Protein AF-A0A5D2GJ16-F1 (afdb_monomer_lite)

InterPro domains:
  IPR043519 Nucleotidyltransferase superfamily [G3DSA:3.30.460.10] (1-74)
  IPR043519 Nucleotidyltransferase superfamily [SSF81301] (2-101)
  IPR045862 Nucleotidyltransferase Trf4-like [PTHR23092] (2-109)
  IPR054708 Poly(A) RNA polymerase, mitochondrial-like, central palm domain [PF22600] (3-81)

Sequence (111 aa):
MIGLYLPTSDIDVMILESGIKNPQTGLYALFRVLSQRGIAKKIQVIAKASVPIIKFVEKKSGAAFDISFDVDNGPKAAEFIKEAVLKWPQLRPLCLILKVFLQQRDLNEKV

Secondary structure (DSSP, 8-state):
--S---TT--EEEEE-S---S-HHHHHHHHHHHHHHHT-EEEEEEE-SSSS-EEEEEETTT--EEEEEES-THHHHHHHHHHHHHHH-TTHHHHHHHHHHHHHTTT-SS--

Radius of gyration: 15.66 Å; chains: 1; bounding box: 35×38×35 Å

pLDDT: mean 90.25, std 8.81, range [46.16, 97.5]

Structure (mmCIF, N/CA/C/O backbone):
data_AF-A0A5D2GJ16-F1
#
_entry.id   AF-A0A5D2GJ16-F1
#
loop_
_atom_site.group_PDB
_atom_site.id
_atom_site.type_symbol
_atom_site.label_atom_id
_atom_site.label_alt_id
_atom_site.label_comp_id
_atom_site.label_asym_id
_atom_site.label_entity_id
_atom_site.label_seq_id
_atom_site.pdbx_PDB_ins_code
_atom_site.Cartn_x
_atom_site.Cartn_y
_atom_site.Cartn_z
_atom_site.occupancy
_atom_site.B_iso_or_equiv
_atom_site.auth_seq_id
_atom_site.auth_comp_id
_atom_site.auth_asym_id
_atom_site.auth_atom_id
_atom_site.pdbx_PDB_model_num
ATOM 1 N N . MET A 1 1 ? 0.943 3.599 -13.582 1.00 60.34 1 MET A N 1
ATOM 2 C CA . MET A 1 1 ? 1.228 2.581 -12.543 1.00 60.34 1 MET A CA 1
ATOM 3 C C . MET A 1 1 ? 2.381 1.707 -13.034 1.00 60.34 1 MET A C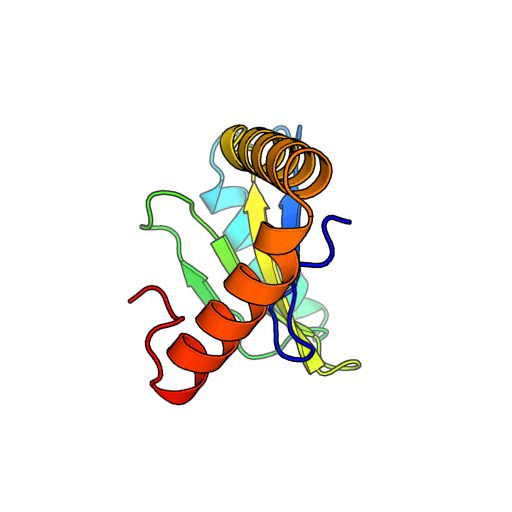 1
ATOM 5 O O . MET A 1 1 ? 2.376 1.356 -14.204 1.00 60.34 1 MET A O 1
ATOM 9 N N . ILE A 1 2 ? 3.371 1.391 -12.194 1.00 77.12 2 ILE A N 1
ATOM 10 C CA . ILE A 1 2 ? 4.660 0.778 -12.604 1.00 77.12 2 ILE A CA 1
ATOM 11 C C . ILE A 1 2 ? 4.517 -0.710 -12.998 1.00 77.12 2 ILE A C 1
ATOM 13 O O . ILE A 1 2 ? 5.394 -1.293 -13.626 1.00 77.12 2 ILE A O 1
ATOM 17 N N . GLY A 1 3 ? 3.382 -1.337 -12.667 1.00 81.69 3 GLY A N 1
ATOM 18 C CA . GLY A 1 3 ? 3.071 -2.710 -13.081 1.00 81.69 3 GLY A CA 1
ATOM 19 C C . GLY A 1 3 ? 3.858 -3.791 -12.334 1.00 81.69 3 GLY A C 1
ATOM 20 O O . GLY A 1 3 ? 4.026 -4.888 -12.863 1.00 81.69 3 GLY A O 1
ATOM 21 N N . LEU A 1 4 ? 4.339 -3.475 -11.125 1.00 88.69 4 LEU A N 1
ATOM 22 C CA . LEU A 1 4 ? 5.088 -4.378 -10.241 1.00 88.69 4 LEU A CA 1
ATOM 23 C C . LEU A 1 4 ? 4.236 -4.950 -9.095 1.00 88.69 4 LEU A C 1
ATOM 25 O O . LEU A 1 4 ? 4.777 -5.259 -8.037 1.00 88.69 4 LEU A O 1
ATOM 29 N N . TYR A 1 5 ? 2.919 -5.051 -9.250 1.00 90.12 5 TYR A N 1
ATOM 30 C CA . TYR A 1 5 ? 2.024 -5.619 -8.236 1.00 90.12 5 TYR A CA 1
ATOM 31 C C . TYR A 1 5 ? 1.655 -7.066 -8.584 1.00 90.12 5 TYR A C 1
ATOM 33 O O . TYR A 1 5 ? 1.654 -7.452 -9.754 1.00 90.12 5 TYR A O 1
ATOM 41 N N . LEU A 1 6 ? 1.346 -7.859 -7.561 1.00 90.25 6 LEU A N 1
ATOM 42 C CA . LEU A 1 6 ? 0.704 -9.165 -7.691 1.00 90.25 6 LEU A CA 1
ATOM 43 C C . LEU A 1 6 ? -0.813 -8.994 -7.496 1.00 90.25 6 LEU A C 1
ATOM 45 O O . LEU A 1 6 ? -1.229 -8.024 -6.864 1.00 90.25 6 LEU A O 1
ATOM 49 N N . PRO A 1 7 ? -1.658 -9.926 -7.973 1.00 88.38 7 PRO A N 1
ATOM 50 C CA . PRO A 1 7 ? -3.103 -9.883 -7.718 1.00 88.38 7 PRO A CA 1
ATOM 51 C C . PRO A 1 7 ? -3.478 -9.852 -6.228 1.00 88.38 7 PRO A C 1
ATOM 53 O O . PRO A 1 7 ? -4.570 -9.427 -5.873 1.00 88.38 7 PRO A O 1
ATOM 56 N N . THR A 1 8 ? -2.569 -10.303 -5.365 1.00 86.44 8 THR A N 1
ATOM 57 C CA . THR A 1 8 ? -2.707 -10.322 -3.905 1.00 86.44 8 THR A CA 1
ATOM 58 C C . THR A 1 8 ? -1.984 -9.163 -3.216 1.00 86.44 8 THR A C 1
ATOM 60 O O . THR A 1 8 ? -1.803 -9.213 -2.007 1.00 86.44 8 THR A O 1
ATOM 63 N N . SER A 1 9 ? -1.454 -8.189 -3.962 1.00 89.44 9 SER A N 1
ATOM 64 C CA . SER A 1 9 ? -0.766 -7.043 -3.362 1.00 89.44 9 SER A CA 1
ATOM 65 C C . SER A 1 9 ? -1.748 -6.104 -2.672 1.00 89.44 9 SER A C 1
ATOM 67 O O . SER A 1 9 ? -2.836 -5.847 -3.190 1.00 89.44 9 SER A O 1
ATOM 69 N N . ASP A 1 10 ? -1.308 -5.551 -1.546 1.00 91.19 10 ASP A N 1
ATOM 70 C CA . ASP A 1 10 ? -1.995 -4.467 -0.855 1.00 91.19 10 ASP A CA 1
ATOM 71 C C . ASP A 1 10 ? -2.037 -3.204 -1.730 1.00 91.19 10 ASP A C 1
ATOM 73 O O . ASP A 1 10 ? -1.208 -2.994 -2.623 1.00 91.19 10 ASP A O 1
ATOM 77 N N . ILE A 1 11 ? -3.027 -2.355 -1.467 1.00 91.88 11 ILE A N 1
ATOM 78 C CA . ILE A 1 11 ? -3.167 -1.040 -2.081 1.00 91.88 11 ILE A CA 1
ATOM 79 C C . ILE A 1 11 ? -2.566 -0.005 -1.131 1.00 91.88 11 ILE A C 1
ATOM 81 O O . ILE A 1 11 ? -3.198 0.411 -0.157 1.00 91.88 11 ILE A O 1
ATOM 85 N N . AS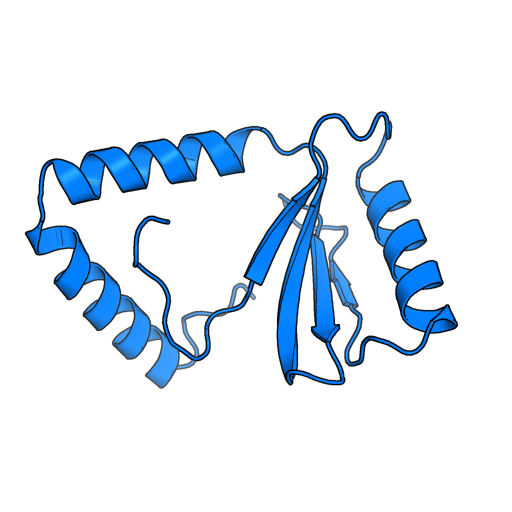P A 1 12 ? -1.350 0.431 -1.443 1.00 88.81 12 ASP A N 1
ATOM 86 C CA . ASP A 1 12 ? -0.688 1.526 -0.743 1.00 88.81 12 ASP A CA 1
ATOM 87 C C . ASP A 1 12 ? -1.276 2.882 -1.164 1.00 88.81 12 ASP A C 1
ATOM 89 O O . ASP A 1 12 ? -1.293 3.239 -2.347 1.00 88.81 12 ASP A O 1
ATOM 93 N N . VAL A 1 13 ? -1.724 3.668 -0.188 1.00 91.19 13 VAL A N 1
ATOM 94 C CA . VAL A 1 13 ? -2.242 5.025 -0.387 1.00 91.19 13 VAL A CA 1
ATOM 95 C C . VAL A 1 13 ? -1.464 6.004 0.478 1.00 91.19 13 VAL A C 1
ATOM 97 O O . VAL A 1 13 ? -1.221 5.784 1.666 1.00 91.19 13 VAL A O 1
ATOM 100 N N . MET A 1 14 ? -1.113 7.139 -0.117 1.00 89.19 14 MET A N 1
ATOM 101 C CA . MET A 1 14 ? -0.519 8.257 0.597 1.00 89.19 14 MET A CA 1
ATOM 102 C C . MET A 1 14 ? -1.413 9.478 0.475 1.00 89.19 14 MET A C 1
ATOM 104 O O . MET A 1 14 ? -1.738 9.910 -0.630 1.00 89.19 14 MET A O 1
ATOM 108 N N . ILE A 1 15 ? -1.806 10.024 1.620 1.00 90.75 15 ILE A N 1
ATOM 109 C CA . ILE A 1 15 ? -2.524 11.290 1.697 1.00 90.75 15 ILE A CA 1
ATOM 110 C C . ILE A 1 15 ? -1.470 12.386 1.840 1.00 90.75 15 ILE A C 1
ATOM 112 O O . ILE A 1 15 ? -0.724 12.402 2.821 1.00 90.75 15 ILE A O 1
ATOM 116 N N . LEU A 1 16 ? -1.398 13.253 0.833 1.00 88.62 16 LEU A N 1
ATOM 117 C CA . LEU A 1 16 ? -0.497 14.401 0.783 1.00 88.62 16 LEU A CA 1
ATOM 118 C C . LEU A 1 16 ? -1.247 15.678 1.156 1.00 88.62 16 LEU A C 1
ATOM 120 O O . LEU A 1 16 ? -2.466 15.749 0.997 1.00 88.62 16 LEU A O 1
ATOM 124 N N . GLU A 1 17 ? -0.497 16.678 1.619 1.00 87.31 17 GLU A N 1
ATOM 125 C CA . GLU A 1 17 ? -1.001 18.017 1.948 1.00 87.31 17 GLU A CA 1
ATOM 126 C C . GLU A 1 17 ? -2.171 17.964 2.939 1.00 87.31 17 GLU A C 1
ATOM 128 O O . GLU A 1 17 ? -3.107 18.760 2.895 1.00 87.31 17 GLU A O 1
ATOM 133 N N . SER A 1 18 ? -2.120 17.005 3.868 1.00 87.69 18 SER A N 1
ATOM 134 C CA . SER A 1 18 ? -3.250 16.720 4.754 1.00 87.69 18 SER A CA 1
ATOM 135 C C . SER A 1 18 ? -3.529 17.843 5.765 1.00 87.69 18 SER A C 1
ATOM 137 O O . SER A 1 18 ? -4.601 17.895 6.370 1.00 87.69 18 SER A O 1
ATOM 139 N N . GLY A 1 19 ? -2.551 18.730 5.983 1.00 86.56 19 GLY A N 1
ATOM 140 C CA . GLY A 1 19 ? -2.592 19.786 6.998 1.00 86.56 19 GLY A CA 1
ATOM 141 C C . GLY A 1 19 ? -2.487 19.260 8.436 1.00 86.56 19 GLY A C 1
ATOM 142 O O . GLY A 1 19 ? -2.624 20.028 9.392 1.00 86.56 19 GLY A O 1
ATOM 143 N N . ILE A 1 20 ? -2.248 17.957 8.619 1.00 88.81 20 ILE A N 1
ATOM 144 C CA . ILE A 1 20 ? -2.208 17.315 9.930 1.00 88.81 20 ILE A CA 1
ATOM 145 C C . ILE A 1 20 ? -0.793 17.434 10.502 1.00 88.81 20 ILE A C 1
ATOM 147 O O . ILE A 1 20 ? 0.182 16.998 9.903 1.00 88.81 20 ILE A O 1
ATOM 151 N N . LYS A 1 21 ? -0.667 17.982 11.716 1.00 84.62 21 LYS A N 1
ATOM 152 C CA . LYS A 1 21 ? 0.644 18.175 12.371 1.00 84.62 21 LYS A CA 1
ATOM 153 C C . LYS A 1 21 ? 1.345 16.869 12.764 1.00 84.62 21 LYS A C 1
ATOM 155 O O . LYS A 1 21 ? 2.562 16.847 12.897 1.00 84.62 21 LYS A O 1
ATOM 160 N N . ASN A 1 22 ? 0.577 15.810 13.020 1.00 89.06 22 ASN A N 1
ATOM 161 C CA . ASN A 1 22 ? 1.081 14.494 13.402 1.00 89.06 22 ASN A CA 1
ATOM 162 C C . ASN A 1 22 ? 0.327 13.414 12.602 1.00 89.06 22 ASN A C 1
ATOM 164 O O . ASN A 1 22 ? -0.895 13.309 12.771 1.00 89.06 22 ASN A O 1
ATOM 168 N N . PRO A 1 23 ? 1.022 12.573 11.808 1.00 91.00 23 PRO A N 1
ATOM 169 C CA . PRO A 1 23 ? 0.417 11.460 11.076 1.00 91.00 23 PRO A CA 1
ATOM 170 C C . PRO A 1 23 ? -0.470 10.565 11.947 1.00 91.00 23 PRO A C 1
ATOM 172 O O . PRO A 1 23 ? -1.545 10.153 11.519 1.00 91.00 23 PRO A O 1
ATOM 175 N N . GLN A 1 24 ? -0.081 10.316 13.202 1.00 92.19 24 GLN A N 1
ATOM 176 C CA . GLN A 1 24 ? -0.823 9.454 14.128 1.00 92.19 24 GLN A CA 1
ATOM 177 C C . GLN A 1 24 ? -2.247 9.967 14.372 1.00 92.19 24 GLN A C 1
ATOM 179 O O . GLN A 1 24 ? -3.186 9.174 14.410 1.00 92.19 24 GLN A O 1
ATOM 184 N N . THR A 1 25 ? -2.430 11.287 14.475 1.00 93.56 25 THR A N 1
ATOM 185 C CA . THR A 1 25 ? -3.757 11.902 14.622 1.00 93.56 25 THR A CA 1
ATOM 186 C C . THR A 1 25 ? -4.641 11.583 13.417 1.00 93.56 25 THR A C 1
ATOM 188 O O . THR A 1 25 ? -5.801 11.207 13.590 1.00 93.56 25 THR A O 1
ATOM 191 N N . GLY A 1 26 ? -4.083 11.665 12.206 1.00 94.31 26 GLY A N 1
ATOM 192 C CA . GLY A 1 26 ? -4.769 11.285 10.971 1.00 94.31 26 GLY A CA 1
ATOM 193 C C . GLY A 1 26 ? -5.138 9.805 10.940 1.00 94.31 26 GLY A C 1
ATOM 194 O O . GLY A 1 26 ? -6.279 9.455 10.641 1.00 94.31 26 GLY A O 1
ATOM 195 N N . LEU A 1 27 ? -4.206 8.929 11.328 1.00 96.12 27 LEU A N 1
ATOM 196 C CA . LEU A 1 27 ? -4.432 7.482 11.370 1.00 96.12 27 LEU A CA 1
ATOM 197 C C . LEU A 1 27 ? -5.550 7.100 12.349 1.00 96.12 27 LEU A C 1
ATOM 199 O O . LEU A 1 27 ? -6.437 6.323 11.998 1.00 96.12 27 LEU A O 1
ATOM 203 N N . TYR A 1 28 ? -5.563 7.668 13.559 1.00 96.31 28 TYR A N 1
ATOM 204 C CA . TYR A 1 28 ? -6.634 7.406 14.526 1.00 96.31 28 TYR A CA 1
ATOM 205 C C . TYR A 1 28 ? -7.974 8.023 14.103 1.00 96.31 28 TYR A C 1
ATOM 207 O O . TYR A 1 28 ? -9.026 7.437 14.372 1.00 96.31 28 TYR A O 1
ATOM 215 N N . ALA A 1 29 ? -7.973 9.161 13.402 1.00 95.44 29 ALA A N 1
ATOM 216 C CA . ALA A 1 29 ? -9.191 9.712 12.810 1.00 95.44 29 ALA A CA 1
ATOM 217 C C . ALA A 1 29 ? -9.765 8.775 11.732 1.00 95.44 29 ALA A C 1
ATOM 219 O O . ALA A 1 29 ? -10.956 8.456 11.773 1.00 95.44 29 ALA A O 1
ATOM 220 N N . LEU A 1 30 ? -8.918 8.258 10.833 1.00 95.88 30 LEU A N 1
ATOM 221 C CA . LEU A 1 30 ? -9.311 7.250 9.845 1.00 95.88 30 LEU A CA 1
ATOM 222 C C . LEU A 1 30 ? -9.847 5.986 10.517 1.00 95.88 30 LEU A C 1
ATOM 224 O O . LEU A 1 30 ? -10.913 5.510 10.138 1.00 95.88 30 LEU A O 1
ATOM 228 N N . PHE A 1 31 ? -9.172 5.481 11.553 1.00 96.56 31 PHE A N 1
ATOM 229 C CA . PHE A 1 31 ? -9.637 4.321 12.316 1.00 96.56 31 PHE A CA 1
ATOM 230 C C . PHE A 1 31 ? -11.076 4.505 12.820 1.00 96.56 31 PHE A C 1
ATOM 232 O O . PHE A 1 31 ? -11.912 3.614 12.644 1.00 96.56 31 PHE A O 1
ATOM 239 N N . ARG A 1 32 ? -11.391 5.670 13.407 1.00 96.81 32 ARG A N 1
ATOM 240 C CA . ARG A 1 32 ? -12.743 5.977 13.907 1.00 96.81 32 ARG A CA 1
ATOM 241 C C . ARG A 1 32 ? -13.767 5.980 12.774 1.00 96.81 32 ARG A C 1
ATOM 243 O O . ARG A 1 32 ? -14.795 5.319 12.899 1.00 96.81 32 ARG A O 1
ATOM 250 N N . VAL A 1 33 ? -13.478 6.663 11.666 1.00 96.56 33 VAL A N 1
ATOM 251 C CA . VAL A 1 33 ? -14.398 6.758 10.518 1.00 96.56 33 VAL A CA 1
ATOM 252 C C . VAL A 1 33 ? -14.625 5.393 9.864 1.00 96.56 33 VAL A C 1
ATOM 254 O O . VAL A 1 33 ? -15.769 5.029 9.593 1.00 96.56 33 VAL A O 1
ATOM 257 N N . LEU A 1 34 ? -13.562 4.614 9.646 1.00 96.38 34 LEU A N 1
ATOM 258 C CA . LEU A 1 34 ? -13.638 3.272 9.061 1.00 96.38 34 LEU A CA 1
ATOM 259 C C . LEU A 1 34 ? -14.464 2.321 9.936 1.00 96.38 34 LEU A C 1
ATOM 261 O O . LEU A 1 34 ? -15.296 1.572 9.417 1.00 96.38 34 LEU A O 1
ATOM 265 N N . SER A 1 35 ? -14.275 2.397 11.256 1.00 94.25 35 SER A N 1
ATOM 266 C CA . SER A 1 35 ? -15.023 1.595 12.229 1.00 94.25 35 SER A CA 1
ATOM 267 C C . SER A 1 35 ? -16.505 1.973 12.255 1.00 94.25 35 SER A C 1
ATOM 269 O O . SER A 1 35 ? -17.363 1.097 12.192 1.00 94.25 35 SER A O 1
ATOM 271 N N . GLN A 1 36 ? -16.816 3.273 12.282 1.00 96.94 36 GLN A N 1
ATOM 272 C CA . GLN A 1 36 ? -18.192 3.780 12.325 1.00 96.94 36 GLN A CA 1
ATOM 273 C C . GLN A 1 36 ? -18.974 3.487 11.045 1.00 96.94 36 GLN A C 1
ATOM 275 O O . GLN A 1 36 ? -20.138 3.105 11.106 1.00 96.94 36 GLN A O 1
ATOM 280 N N . ARG A 1 37 ? -18.343 3.655 9.878 1.00 96.31 37 ARG A N 1
ATOM 281 C CA . ARG A 1 37 ? -18.997 3.404 8.586 1.00 96.31 37 ARG A CA 1
ATOM 282 C C . ARG A 1 37 ? -19.151 1.919 8.276 1.00 96.31 37 ARG A C 1
ATOM 284 O O . ARG A 1 37 ? -19.866 1.569 7.344 1.00 96.31 37 ARG A O 1
ATOM 291 N N . GLY A 1 38 ? -18.455 1.049 9.007 1.00 93.25 38 GLY A N 1
ATOM 292 C CA . GLY A 1 38 ? -18.543 -0.394 8.826 1.00 93.25 38 GLY A CA 1
ATOM 293 C C . GLY A 1 38 ? -18.072 -0.881 7.453 1.00 93.25 38 GLY A C 1
ATOM 294 O O . GLY A 1 38 ? -18.455 -1.982 7.067 1.00 93.25 38 GLY A O 1
ATOM 295 N N . ILE A 1 39 ? -17.251 -0.107 6.733 1.00 94.44 39 ILE A N 1
ATOM 296 C CA . ILE A 1 39 ? -16.760 -0.427 5.376 1.00 94.44 39 ILE A CA 1
ATOM 297 C C . ILE A 1 39 ? -15.466 -1.248 5.370 1.00 94.44 39 ILE A C 1
ATOM 299 O O . ILE A 1 39 ? -15.084 -1.801 4.343 1.00 94.44 39 ILE A O 1
ATOM 303 N N . ALA A 1 40 ? -14.803 -1.359 6.520 1.00 97.06 40 ALA A N 1
ATOM 304 C CA . ALA A 1 40 ? -13.533 -2.055 6.664 1.00 97.06 40 ALA A CA 1
ATOM 305 C C . ALA A 1 40 ? -13.588 -3.134 7.755 1.00 97.06 40 ALA A C 1
ATOM 307 O O . ALA A 1 40 ? -14.402 -3.080 8.680 1.00 97.06 40 ALA A O 1
ATOM 308 N N . LYS A 1 41 ? -12.719 -4.137 7.629 1.00 97.00 41 LYS A N 1
ATOM 309 C CA . LYS A 1 41 ? -12.446 -5.189 8.620 1.00 97.00 41 LYS A CA 1
ATOM 310 C C . LYS A 1 41 ? -10.936 -5.297 8.840 1.00 97.00 41 LYS A C 1
ATOM 312 O O . LYS A 1 41 ? -10.167 -4.800 8.023 1.00 97.00 41 LYS A O 1
ATOM 317 N N . LYS A 1 42 ? -10.518 -5.961 9.926 1.00 96.56 42 LYS A N 1
ATOM 318 C CA . LYS A 1 42 ? -9.096 -6.112 10.301 1.00 96.56 42 LYS A CA 1
ATOM 319 C C . LYS A 1 42 ? -8.345 -4.766 10.325 1.00 96.56 42 LYS A C 1
ATOM 321 O O . LYS A 1 42 ? -7.255 -4.652 9.784 1.00 96.56 42 LYS A O 1
ATOM 326 N N . ILE A 1 43 ? -8.970 -3.734 10.896 1.00 97.44 43 ILE A N 1
ATOM 327 C CA . ILE A 1 43 ? -8.393 -2.387 10.943 1.00 97.44 43 ILE A CA 1
ATOM 328 C C . ILE A 1 43 ? -7.299 -2.358 12.017 1.00 97.44 43 ILE A C 1
ATOM 330 O O . ILE A 1 43 ? -7.579 -2.647 13.181 1.00 97.44 43 ILE A O 1
ATOM 334 N N . GLN A 1 44 ? -6.078 -1.985 11.645 1.00 97.00 44 GLN A N 1
ATOM 335 C CA . GLN A 1 44 ? -4.920 -1.928 12.533 1.00 97.00 44 GLN A CA 1
ATOM 336 C C . GLN A 1 44 ? -4.132 -0.638 12.303 1.00 97.00 44 GLN A C 1
ATOM 338 O O . GLN A 1 44 ? -3.779 -0.311 11.176 1.00 97.00 44 GLN A O 1
ATOM 343 N N . VAL A 1 45 ? -3.815 0.085 13.377 1.00 96.88 45 VAL A N 1
ATOM 344 C CA . VAL A 1 45 ? -2.928 1.256 13.324 1.00 96.88 45 VAL A CA 1
ATOM 345 C C . VAL A 1 45 ? -1.528 0.842 13.771 1.00 96.88 45 VAL A C 1
ATOM 347 O O . VAL A 1 45 ? -1.350 0.361 14.889 1.00 96.88 45 VAL A O 1
ATOM 350 N N . ILE A 1 46 ? -0.527 1.065 12.920 1.00 94.56 46 ILE A N 1
ATOM 351 C CA . ILE A 1 46 ? 0.892 0.808 13.189 1.00 94.56 46 ILE A CA 1
ATOM 352 C C . ILE A 1 46 ? 1.590 2.164 13.334 1.00 94.56 46 ILE A C 1
ATOM 354 O O . ILE A 1 46 ? 2.167 2.706 12.397 1.00 94.56 46 ILE A O 1
ATOM 358 N N . ALA A 1 47 ? 1.495 2.748 14.530 1.00 90.69 47 ALA A N 1
ATOM 359 C CA . ALA A 1 47 ? 1.919 4.129 14.789 1.00 90.69 47 ALA A CA 1
ATOM 360 C C . ALA A 1 47 ? 3.414 4.306 15.123 1.00 90.69 47 ALA A C 1
ATOM 362 O O . ALA A 1 47 ? 3.886 5.442 15.169 1.00 90.69 47 ALA A O 1
ATOM 363 N N . LYS A 1 48 ? 4.131 3.212 15.423 1.00 88.56 48 LYS A N 1
ATOM 364 C CA . LYS A 1 48 ? 5.516 3.229 15.942 1.00 88.56 48 LYS A CA 1
ATOM 365 C C . LYS A 1 48 ? 6.595 2.922 14.893 1.00 88.56 48 LYS A C 1
ATOM 367 O O . LYS A 1 48 ? 7.775 2.998 15.214 1.00 88.56 48 LYS A O 1
ATOM 372 N N . ALA A 1 49 ? 6.210 2.546 13.676 1.00 86.75 49 ALA A N 1
ATOM 373 C CA . ALA A 1 49 ? 7.154 2.283 12.592 1.00 86.75 49 ALA A CA 1
ATOM 374 C C . ALA A 1 49 ? 7.735 3.593 12.029 1.00 86.75 49 ALA A C 1
ATOM 376 O O . ALA A 1 49 ? 7.157 4.663 12.216 1.00 86.75 49 ALA A O 1
ATOM 377 N N . SER A 1 50 ? 8.843 3.506 11.282 1.00 85.06 50 SER A N 1
ATOM 378 C CA . SER A 1 50 ? 9.463 4.666 10.616 1.00 85.06 50 SER A CA 1
ATOM 379 C C . SER A 1 50 ? 8.498 5.417 9.692 1.00 85.06 50 SER A C 1
ATOM 381 O O . SER A 1 50 ? 8.623 6.625 9.522 1.00 85.06 50 SER A O 1
ATOM 383 N N . VAL A 1 51 ? 7.526 4.703 9.117 1.00 88.38 51 VAL A N 1
ATOM 384 C CA . VAL A 1 51 ? 6.380 5.274 8.405 1.00 88.38 51 VAL A CA 1
ATOM 385 C C . VAL A 1 51 ? 5.116 4.782 9.110 1.00 88.38 51 VAL A C 1
ATOM 387 O O . VAL A 1 51 ? 4.782 3.602 8.979 1.00 88.38 51 VAL A O 1
ATOM 390 N N . PRO A 1 52 ? 4.432 5.637 9.887 1.00 92.56 52 PRO A N 1
ATOM 391 C CA . PRO A 1 52 ? 3.170 5.279 10.516 1.00 92.56 52 PRO A CA 1
ATOM 392 C C . PRO A 1 52 ? 2.091 4.994 9.468 1.00 92.56 52 PRO A C 1
ATOM 394 O O . PRO A 1 52 ? 1.869 5.811 8.573 1.00 92.56 52 PRO A O 1
ATOM 397 N N . ILE A 1 53 ? 1.390 3.867 9.607 1.00 95.00 53 ILE A N 1
ATOM 398 C CA . ILE A 1 53 ? 0.340 3.449 8.667 1.00 95.00 53 ILE A CA 1
ATOM 399 C C . ILE A 1 53 ? -0.912 2.931 9.373 1.00 95.00 53 ILE A C 1
ATOM 401 O O . ILE A 1 53 ? -0.866 2.500 10.527 1.00 95.00 53 ILE A O 1
ATOM 405 N N . ILE A 1 54 ? -2.037 2.944 8.660 1.00 96.56 54 ILE A N 1
ATOM 406 C CA . ILE A 1 54 ? -3.253 2.212 9.016 1.00 96.56 54 ILE A CA 1
ATOM 407 C C . ILE A 1 54 ? -3.512 1.155 7.948 1.00 96.56 54 ILE A C 1
ATOM 409 O O . ILE A 1 54 ? -3.621 1.479 6.768 1.00 96.56 54 ILE A O 1
ATOM 413 N N . LYS A 1 55 ? -3.611 -0.097 8.389 1.00 96.81 55 LYS A N 1
ATOM 414 C CA . LYS A 1 55 ? -3.913 -1.262 7.563 1.00 96.81 55 LYS A CA 1
ATOM 415 C C . LYS A 1 55 ? -5.368 -1.660 7.729 1.00 96.81 55 LYS A C 1
ATOM 417 O O . LYS A 1 55 ? -5.879 -1.637 8.851 1.00 96.81 55 LYS A O 1
ATOM 422 N N . PHE A 1 56 ? -6.044 -2.045 6.655 1.00 97.50 56 PHE A N 1
ATO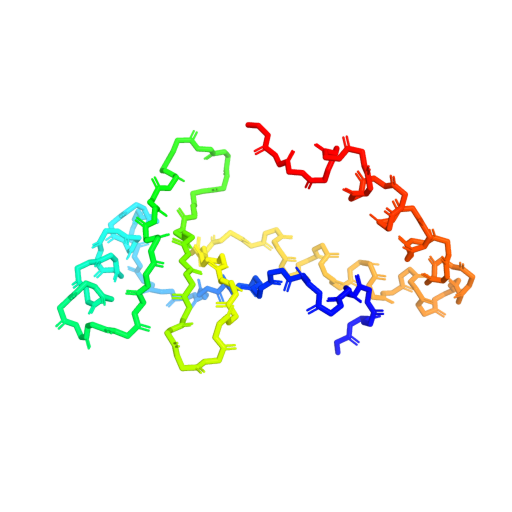M 423 C CA . PHE A 1 56 ? -7.378 -2.642 6.737 1.00 97.50 56 PHE A CA 1
ATOM 424 C C . PHE A 1 56 ? -7.738 -3.425 5.476 1.00 97.50 56 PHE A C 1
ATOM 426 O O . PHE A 1 56 ? -7.100 -3.298 4.441 1.00 97.50 56 PHE A O 1
ATOM 433 N N . 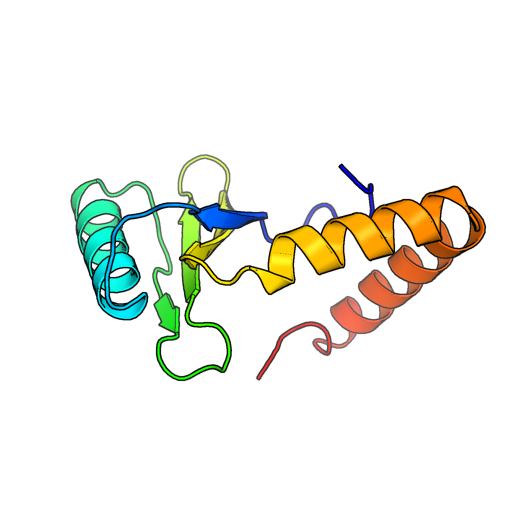VAL A 1 57 ? -8.814 -4.208 5.552 1.00 97.50 57 VAL A N 1
ATOM 434 C CA . VAL A 1 57 ? -9.425 -4.861 4.389 1.00 97.50 57 VAL A CA 1
ATOM 435 C C . VAL A 1 57 ? -10.796 -4.249 4.130 1.00 97.50 57 VAL A C 1
ATOM 437 O O . VAL A 1 57 ? -11.652 -4.243 5.019 1.00 97.50 57 VAL A O 1
ATOM 440 N N . GLU A 1 58 ? -11.025 -3.743 2.923 1.00 96.50 58 GLU A N 1
ATOM 441 C CA . GLU A 1 58 ? -12.328 -3.230 2.494 1.00 96.50 58 GLU A CA 1
ATOM 442 C C . GLU A 1 58 ? -13.316 -4.396 2.326 1.00 96.50 58 GLU A C 1
ATOM 444 O O . GLU A 1 58 ? -12.980 -5.459 1.797 1.00 96.50 58 GLU A O 1
ATOM 449 N N . LYS A 1 59 ? -14.537 -4.251 2.850 1.00 96.50 59 LYS A N 1
ATOM 450 C CA . LYS A 1 59 ? -15.455 -5.389 2.996 1.00 96.50 59 LYS A CA 1
ATOM 451 C C . LYS A 1 59 ? -16.029 -5.901 1.676 1.00 96.50 59 LYS A C 1
ATOM 453 O O . LYS A 1 59 ? -16.243 -7.106 1.577 1.00 96.50 59 LYS A O 1
ATOM 458 N N . LYS A 1 60 ? -16.318 -5.024 0.713 1.00 95.56 60 LYS A N 1
ATOM 459 C CA . LYS A 1 60 ? -17.025 -5.363 -0.530 1.00 95.56 60 LYS A CA 1
ATOM 460 C C . LYS A 1 60 ? -16.118 -6.073 -1.533 1.00 95.56 60 LYS A C 1
ATOM 462 O O . LYS A 1 60 ? -16.513 -7.084 -2.099 1.00 95.56 60 LYS A O 1
ATOM 467 N N . SER A 1 61 ? -14.926 -5.536 -1.758 1.00 94.88 61 SER A N 1
ATOM 468 C CA . SER A 1 61 ? -13.927 -6.045 -2.702 1.00 94.88 61 SER A CA 1
ATOM 469 C C . SER A 1 61 ? -12.977 -7.060 -2.073 1.00 94.88 61 SER A C 1
ATOM 471 O O . SER A 1 61 ? -12.392 -7.868 -2.786 1.00 94.88 61 SER A O 1
ATOM 473 N N . GLY A 1 62 ? -12.803 -7.022 -0.748 1.00 94.75 62 GLY A N 1
ATOM 474 C CA . GLY A 1 62 ? -11.785 -7.813 -0.062 1.00 94.75 62 GLY A CA 1
ATOM 475 C C . GLY A 1 62 ? -10.362 -7.283 -0.254 1.00 94.75 62 GLY A C 1
ATOM 476 O O . GLY A 1 62 ? -9.428 -7.949 0.186 1.00 94.75 62 GLY A O 1
ATOM 477 N N . ALA A 1 63 ? -10.186 -6.112 -0.874 1.00 94.44 63 ALA A N 1
ATOM 478 C CA . ALA A 1 63 ? -8.877 -5.510 -1.078 1.00 94.44 63 ALA A CA 1
ATOM 479 C C . ALA A 1 63 ? -8.263 -5.043 0.248 1.00 94.44 63 ALA A C 1
ATOM 481 O O . ALA A 1 63 ? -8.941 -4.433 1.082 1.00 94.44 63 ALA A O 1
ATOM 482 N N . ALA A 1 64 ? -6.976 -5.333 0.427 1.00 95.50 64 ALA A N 1
ATOM 483 C CA . ALA A 1 64 ? -6.174 -4.834 1.533 1.00 95.50 64 ALA A CA 1
ATOM 484 C C . ALA A 1 64 ? -5.623 -3.442 1.198 1.00 95.50 64 ALA A C 1
ATOM 486 O O . ALA A 1 64 ? -5.232 -3.182 0.061 1.00 95.50 64 ALA A O 1
ATOM 487 N N . PHE A 1 65 ? -5.622 -2.550 2.181 1.00 96.19 65 PHE A N 1
ATOM 488 C CA . PHE A 1 65 ? -5.175 -1.169 2.061 1.00 96.19 65 PHE A CA 1
ATOM 489 C C . PHE A 1 65 ? -4.197 -0.829 3.174 1.00 96.19 65 PHE A C 1
ATOM 491 O O . PHE A 1 65 ? -4.508 -1.065 4.344 1.00 96.19 65 PHE A O 1
ATOM 498 N N . ASP A 1 66 ? -3.112 -0.158 2.798 1.00 94.31 66 ASP A N 1
ATOM 499 C CA . ASP A 1 66 ? -2.149 0.466 3.701 1.00 94.31 66 ASP A CA 1
ATOM 500 C C . ASP A 1 66 ? -2.162 1.980 3.434 1.00 94.31 66 ASP A C 1
ATOM 502 O O . ASP A 1 66 ? -1.811 2.431 2.346 1.00 94.31 66 ASP A O 1
ATOM 506 N N . ILE A 1 67 ? -2.602 2.788 4.406 1.00 94.50 67 ILE A N 1
ATOM 507 C CA . ILE A 1 67 ? -2.700 4.252 4.255 1.00 94.50 67 ILE A CA 1
ATOM 508 C C . ILE A 1 67 ? -1.690 4.963 5.156 1.00 94.50 67 ILE A C 1
ATOM 510 O O . ILE A 1 67 ? -1.586 4.659 6.345 1.00 94.50 67 ILE A O 1
ATOM 514 N N . SER A 1 68 ? -0.994 5.953 4.596 1.00 92.50 68 SER A N 1
ATOM 515 C CA . SER A 1 68 ? -0.019 6.817 5.276 1.00 92.50 68 SER A CA 1
ATOM 516 C C . SER A 1 68 ? -0.280 8.306 5.004 1.00 92.50 68 SER A C 1
ATOM 518 O O . SER A 1 68 ? -1.008 8.655 4.072 1.00 92.50 68 SER A O 1
ATOM 520 N N . PHE A 1 69 ? 0.322 9.186 5.811 1.00 91.38 69 PHE A N 1
ATOM 521 C CA . PHE A 1 69 ? 0.214 10.645 5.678 1.00 91.38 69 PHE A CA 1
ATOM 522 C C . PHE A 1 69 ? 1.586 11.291 5.494 1.00 91.38 69 PHE A C 1
ATOM 524 O O . PHE A 1 69 ? 2.499 10.977 6.255 1.00 91.38 69 PHE A O 1
ATOM 531 N N . ASP A 1 70 ? 1.687 12.216 4.535 1.00 77.25 70 ASP A N 1
ATOM 532 C CA . ASP A 1 70 ? 2.748 13.230 4.406 1.00 77.25 70 ASP A CA 1
ATOM 533 C C . ASP A 1 70 ? 4.203 12.721 4.530 1.00 77.25 70 ASP A C 1
ATOM 535 O O . ASP A 1 70 ? 5.095 13.432 4.994 1.00 77.25 70 ASP A O 1
ATOM 539 N N . VAL A 1 71 ? 4.478 11.489 4.083 1.00 68.38 71 VAL A N 1
ATOM 540 C CA . VAL A 1 71 ? 5.848 10.961 3.974 1.00 68.38 71 VAL A CA 1
ATOM 541 C C . VAL A 1 71 ? 6.341 11.111 2.539 1.00 68.38 71 VAL A C 1
ATOM 543 O O . VAL A 1 71 ? 6.213 10.212 1.713 1.00 68.38 71 VAL A O 1
ATOM 546 N N . ASP A 1 72 ? 6.973 12.247 2.261 1.00 67.94 72 ASP A N 1
ATOM 547 C CA . ASP A 1 72 ? 7.387 12.688 0.918 1.00 67.94 72 ASP A CA 1
ATOM 548 C C . ASP A 1 72 ? 8.364 11.732 0.180 1.00 67.94 72 ASP A C 1
ATOM 550 O O . ASP A 1 72 ? 8.606 11.840 -1.023 1.00 67.94 72 ASP A O 1
ATOM 554 N N . ASN A 1 73 ? 8.911 10.732 0.876 1.00 72.00 73 ASN A N 1
ATOM 555 C CA . ASN A 1 73 ? 9.788 9.721 0.283 1.00 72.00 73 ASN A CA 1
ATOM 556 C C . ASN A 1 73 ? 9.043 8.697 -0.592 1.00 72.00 73 ASN A C 1
ATOM 558 O O . ASN A 1 73 ? 9.651 8.124 -1.497 1.00 72.00 73 ASN A O 1
ATOM 562 N N . GLY A 1 74 ? 7.750 8.449 -0.346 1.00 74.38 74 GLY A N 1
ATOM 563 C CA . GLY A 1 74 ? 6.977 7.438 -1.082 1.00 74.38 74 GLY A CA 1
ATOM 564 C C . GLY A 1 74 ? 6.848 7.741 -2.583 1.00 74.38 74 GLY A C 1
ATOM 565 O O . GLY A 1 74 ? 7.268 6.917 -3.400 1.00 74.38 74 GLY A O 1
ATOM 566 N N . PRO A 1 75 ? 6.337 8.925 -2.972 1.00 79.75 75 PRO A N 1
ATOM 567 C CA . PRO A 1 75 ? 6.199 9.315 -4.375 1.00 79.75 75 PRO A CA 1
ATOM 568 C C . PRO A 1 75 ? 7.544 9.368 -5.110 1.00 79.75 75 PRO A C 1
ATOM 570 O O . PRO A 1 75 ? 7.648 8.889 -6.238 1.00 79.75 75 PRO A O 1
ATOM 573 N N . LYS A 1 76 ? 8.597 9.867 -4.448 1.00 83.88 76 LYS A N 1
ATOM 574 C CA . LYS A 1 76 ? 9.963 9.911 -4.998 1.00 83.88 76 LYS A CA 1
ATOM 575 C C . LYS A 1 76 ? 10.506 8.513 -5.298 1.00 83.88 76 LYS A C 1
ATOM 577 O O . LYS A 1 76 ? 11.042 8.282 -6.379 1.00 83.88 76 LYS A O 1
ATOM 582 N N . ALA A 1 77 ? 10.329 7.565 -4.376 1.00 83.94 77 ALA A N 1
ATOM 583 C CA . ALA A 1 77 ? 10.726 6.177 -4.594 1.00 83.94 77 ALA A CA 1
ATOM 584 C C . ALA A 1 77 ? 9.929 5.527 -5.737 1.00 83.94 77 ALA A C 1
ATOM 586 O O . ALA A 1 77 ? 10.500 4.802 -6.550 1.00 83.94 77 ALA A O 1
ATOM 587 N N . ALA A 1 78 ? 8.625 5.806 -5.834 1.00 85.31 78 ALA A N 1
ATOM 588 C CA . ALA A 1 78 ? 7.801 5.307 -6.930 1.00 85.31 78 ALA A CA 1
ATOM 589 C C . ALA A 1 78 ? 8.292 5.822 -8.294 1.00 85.31 78 ALA A C 1
ATOM 591 O O . ALA A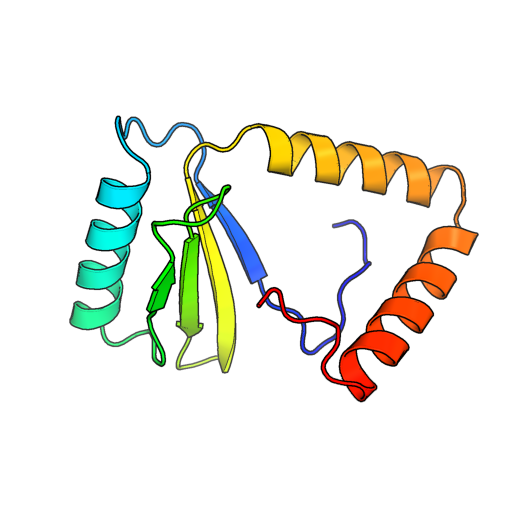 1 78 ? 8.425 5.029 -9.226 1.00 85.31 78 ALA A O 1
ATOM 592 N N . GLU A 1 79 ? 8.619 7.111 -8.414 1.00 89.56 79 GLU A N 1
ATOM 593 C CA . GLU A 1 79 ? 9.136 7.659 -9.673 1.00 89.56 79 GLU A CA 1
ATOM 594 C C . GLU A 1 79 ? 10.514 7.078 -10.022 1.00 89.56 79 GLU A C 1
ATOM 596 O O . GLU A 1 79 ? 10.713 6.628 -11.147 1.00 89.56 79 GLU A O 1
ATOM 601 N N . PHE A 1 80 ? 11.418 6.940 -9.046 1.00 92.50 80 PHE A N 1
ATOM 602 C CA . PHE A 1 80 ? 12.716 6.291 -9.262 1.00 92.50 80 PHE A CA 1
ATOM 603 C C . PHE A 1 80 ? 12.574 4.862 -9.816 1.00 92.50 80 PHE A C 1
ATOM 605 O O . PHE A 1 80 ? 13.231 4.488 -10.789 1.00 92.50 80 PHE A O 1
ATOM 612 N N . ILE A 1 81 ? 11.686 4.051 -9.230 1.00 91.69 81 ILE A N 1
ATOM 613 C CA . ILE A 1 81 ? 11.450 2.679 -9.704 1.00 91.69 81 ILE A CA 1
ATOM 614 C C . ILE A 1 81 ? 10.797 2.683 -11.089 1.00 91.69 81 ILE A C 1
ATOM 616 O O . ILE A 1 81 ? 11.112 1.830 -11.920 1.00 91.69 81 ILE A O 1
ATOM 620 N N . LYS A 1 82 ? 9.910 3.641 -11.369 1.00 92.62 82 LYS A N 1
ATOM 621 C CA . LYS A 1 82 ? 9.296 3.803 -12.689 1.00 92.62 82 LYS A CA 1
ATOM 622 C C . LYS A 1 82 ? 10.350 4.083 -13.755 1.00 92.62 82 LYS A C 1
ATOM 624 O O . LYS A 1 82 ? 10.368 3.390 -14.770 1.00 92.62 82 LYS A O 1
ATOM 629 N N . GLU A 1 83 ? 11.246 5.033 -13.508 1.00 94.94 83 GLU A N 1
ATOM 630 C CA . GLU A 1 83 ? 12.358 5.351 -14.405 1.00 94.94 83 GLU A CA 1
ATOM 631 C C . GLU A 1 83 ? 13.290 4.150 -14.600 1.00 94.94 83 GLU A C 1
ATOM 633 O O . GLU A 1 83 ? 13.650 3.827 -15.732 1.00 94.94 83 GLU A O 1
ATOM 638 N N . ALA A 1 84 ? 13.624 3.431 -13.525 1.00 94.88 84 ALA A N 1
ATOM 639 C CA . ALA A 1 84 ? 14.463 2.238 -13.601 1.00 94.88 84 ALA A CA 1
ATOM 640 C C . ALA A 1 84 ? 13.829 1.133 -14.463 1.00 94.88 84 ALA A C 1
ATOM 642 O O . ALA A 1 84 ? 14.504 0.556 -15.314 1.00 94.88 84 ALA A O 1
ATOM 643 N N . VAL A 1 85 ? 12.531 0.857 -14.292 1.00 95.12 85 VAL A N 1
ATOM 644 C CA . VAL A 1 85 ? 11.807 -0.147 -15.092 1.00 95.12 85 VAL A CA 1
ATOM 645 C C . VAL A 1 85 ? 11.699 0.270 -16.559 1.00 95.12 85 VAL A C 1
ATOM 647 O O . VAL A 1 85 ? 11.798 -0.584 -17.438 1.00 95.12 85 VAL A O 1
ATOM 650 N N . LEU A 1 86 ? 11.519 1.565 -16.840 1.00 94.31 86 LEU A N 1
ATOM 651 C CA . LEU A 1 86 ? 11.512 2.085 -18.211 1.00 94.31 86 L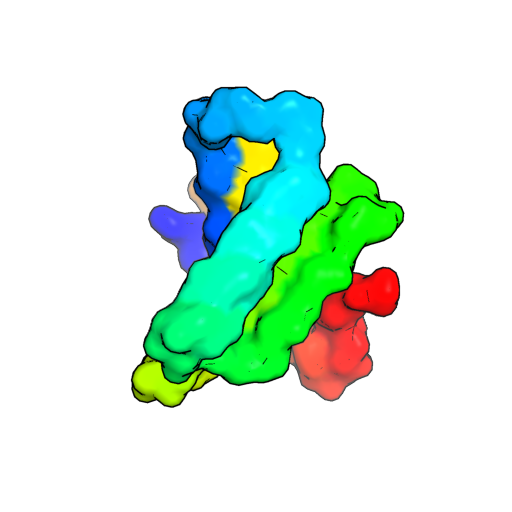EU A CA 1
ATOM 652 C C . LEU A 1 86 ? 12.889 1.956 -18.871 1.00 94.31 86 LEU A C 1
ATOM 654 O O . LEU A 1 86 ? 12.979 1.572 -20.035 1.00 94.31 86 LEU A O 1
ATOM 658 N N . LYS A 1 87 ? 13.957 2.240 -18.120 1.00 97.12 87 LYS A N 1
ATOM 659 C CA . LYS A 1 87 ? 15.341 2.134 -18.593 1.00 97.12 87 LYS A CA 1
ATOM 660 C C . LYS A 1 87 ? 15.780 0.685 -18.808 1.00 97.12 87 LYS A C 1
ATOM 662 O O . LYS A 1 87 ? 16.510 0.401 -19.755 1.00 97.12 87 LYS A O 1
ATOM 667 N N . TRP A 1 88 ? 15.336 -0.226 -17.946 1.00 96.31 88 TRP A N 1
ATOM 668 C CA . TRP A 1 88 ? 15.687 -1.645 -17.981 1.00 96.31 88 TRP A CA 1
ATOM 669 C C . TRP A 1 88 ? 14.428 -2.513 -17.894 1.00 96.31 88 TRP A C 1
ATOM 671 O O . TRP A 1 88 ? 14.061 -2.975 -16.808 1.00 96.31 88 TRP A O 1
ATOM 681 N N . PRO A 1 89 ? 13.768 -2.794 -19.033 1.00 94.38 89 PRO A N 1
ATOM 682 C CA . PRO A 1 89 ? 12.522 -3.562 -19.060 1.00 94.38 89 PRO A CA 1
ATOM 683 C C . PRO A 1 89 ? 12.620 -4.953 -18.410 1.00 94.38 89 PRO A C 1
ATOM 685 O O . PRO A 1 89 ? 11.621 -5.474 -17.915 1.00 94.38 89 PRO A O 1
ATOM 688 N N . GLN A 1 90 ? 13.821 -5.543 -18.359 1.00 95.56 90 GLN A N 1
ATOM 689 C CA . GLN A 1 90 ? 14.106 -6.831 -17.716 1.00 95.56 90 GLN A CA 1
ATOM 690 C C . GLN A 1 90 ? 13.917 -6.793 -16.192 1.00 95.56 90 GLN A C 1
ATOM 692 O O . GLN A 1 90 ? 13.677 -7.836 -15.584 1.00 95.56 90 GLN A O 1
ATOM 697 N N . LEU A 1 91 ? 13.970 -5.614 -15.561 1.00 95.44 91 LEU A N 1
ATOM 698 C CA . LEU A 1 91 ? 13.712 -5.484 -14.126 1.00 95.44 91 LEU A CA 1
ATOM 699 C C . LEU A 1 91 ? 12.295 -5.916 -13.767 1.00 95.44 91 LEU A C 1
ATOM 701 O O . LEU A 1 91 ? 12.096 -6.528 -12.725 1.00 95.44 91 LEU A O 1
ATOM 705 N N . ARG A 1 92 ? 11.308 -5.663 -14.634 1.00 94.38 92 ARG A N 1
ATOM 706 C CA . ARG A 1 92 ? 9.916 -6.029 -14.355 1.00 94.38 92 ARG A CA 1
ATOM 707 C C . ARG A 1 92 ? 9.729 -7.532 -14.103 1.00 94.38 92 ARG A C 1
ATOM 709 O O . ARG A 1 92 ? 9.249 -7.866 -13.019 1.00 94.38 92 ARG A O 1
ATOM 716 N N . PRO A 1 93 ? 10.071 -8.447 -15.033 1.00 95.62 93 PRO A N 1
ATOM 717 C CA . PRO A 1 93 ? 9.918 -9.878 -14.785 1.00 95.62 93 PRO A CA 1
ATOM 718 C C . PRO A 1 93 ? 10.777 -10.365 -13.610 1.00 95.62 93 PRO A C 1
ATOM 720 O O . PRO A 1 93 ? 10.288 -11.159 -12.811 1.00 95.62 93 PRO A O 1
ATOM 723 N N . LEU A 1 94 ? 11.999 -9.846 -13.434 1.00 96.44 94 LEU A N 1
ATOM 724 C CA . LEU A 1 94 ? 12.860 -10.208 -12.299 1.00 96.44 94 LEU A CA 1
ATOM 725 C C . LEU A 1 94 ? 12.242 -9.814 -10.950 1.00 96.44 94 LEU A C 1
ATOM 727 O O . LEU A 1 94 ? 12.182 -10.633 -10.034 1.00 96.44 94 LEU A O 1
ATOM 731 N N . CYS A 1 95 ? 11.722 -8.589 -10.835 1.00 94.94 95 CYS A N 1
ATOM 732 C CA . CYS A 1 95 ? 11.034 -8.122 -9.635 1.00 94.94 95 CYS A CA 1
ATOM 733 C C . CYS A 1 95 ? 9.778 -8.946 -9.341 1.00 94.94 95 CYS A C 1
ATOM 735 O O . CYS A 1 95 ? 9.515 -9.246 -8.181 1.00 94.94 95 CYS A O 1
ATOM 737 N N . LEU A 1 96 ? 9.002 -9.319 -10.363 1.00 94.69 96 LEU A N 1
ATOM 738 C CA . LEU A 1 96 ? 7.802 -10.137 -10.173 1.00 94.69 96 LEU A CA 1
ATOM 739 C C . LEU A 1 96 ? 8.150 -11.551 -9.696 1.00 94.69 96 LEU A C 1
ATOM 741 O O . LEU A 1 96 ? 7.541 -12.021 -8.738 1.00 94.69 96 LEU A O 1
ATOM 745 N N . ILE A 1 97 ? 9.158 -12.195 -10.295 1.00 95.88 97 ILE A N 1
ATOM 746 C CA . ILE A 1 97 ? 9.644 -13.511 -9.851 1.00 95.88 97 ILE A CA 1
ATOM 747 C C . ILE A 1 97 ? 10.112 -13.438 -8.398 1.00 95.88 97 ILE A C 1
ATOM 749 O O . ILE A 1 97 ? 9.699 -14.260 -7.583 1.00 95.88 97 ILE A O 1
ATOM 753 N N . LEU A 1 98 ? 10.919 -12.431 -8.054 1.00 95.19 98 LEU A N 1
ATOM 754 C CA . LEU A 1 98 ? 11.400 -12.243 -6.688 1.00 95.19 98 LEU A CA 1
ATOM 755 C C . LEU A 1 98 ? 10.242 -12.033 -5.703 1.00 95.19 98 LEU A C 1
ATOM 757 O O . LEU A 1 98 ? 10.226 -12.647 -4.641 1.00 95.19 98 LEU A O 1
ATOM 761 N N . LYS A 1 99 ? 9.248 -11.211 -6.059 1.00 93.19 99 LYS A N 1
ATOM 762 C CA . LYS A 1 99 ? 8.066 -10.982 -5.215 1.00 93.19 99 LYS A CA 1
ATOM 763 C C . LYS A 1 99 ? 7.296 -12.271 -4.948 1.00 93.19 99 LYS A C 1
ATOM 765 O O . LYS A 1 99 ? 6.998 -12.554 -3.792 1.00 93.19 99 LYS A O 1
ATOM 770 N N . VAL A 1 100 ? 7.015 -13.060 -5.987 1.00 94.12 100 VAL A N 1
ATOM 771 C CA . VAL A 1 100 ? 6.329 -14.355 -5.836 1.00 94.12 100 VAL A CA 1
ATOM 772 C C . VAL A 1 100 ? 7.168 -15.313 -4.988 1.00 94.12 100 VAL A C 1
ATOM 774 O O . VAL A 1 100 ? 6.642 -15.955 -4.083 1.00 94.12 100 VAL A O 1
ATOM 777 N N . PHE A 1 101 ? 8.480 -15.376 -5.230 1.00 95.38 101 PHE A N 1
ATOM 778 C CA . PHE A 1 101 ? 9.401 -16.235 -4.485 1.00 95.38 101 PHE A CA 1
ATOM 779 C C . PHE A 1 101 ? 9.427 -15.919 -2.982 1.00 95.38 101 PHE A C 1
ATOM 781 O O . PHE A 1 101 ? 9.443 -16.847 -2.168 1.00 95.38 101 PHE A O 1
ATOM 788 N N . LEU A 1 102 ? 9.435 -14.629 -2.623 1.00 94.38 102 LEU A N 1
ATOM 789 C CA . LEU A 1 102 ? 9.400 -14.169 -1.232 1.00 94.38 102 LEU A CA 1
ATOM 790 C C . LEU A 1 102 ? 8.036 -14.427 -0.589 1.00 94.38 102 LEU A C 1
ATOM 792 O O . LEU A 1 102 ? 7.986 -14.890 0.547 1.00 94.38 102 LEU A O 1
ATOM 796 N N . GLN A 1 103 ? 6.946 -14.183 -1.321 1.00 91.19 103 GLN A N 1
ATOM 797 C CA . GLN A 1 103 ? 5.588 -14.422 -0.833 1.00 91.19 103 GLN A CA 1
ATOM 798 C C . GLN A 1 103 ? 5.342 -15.897 -0.500 1.00 91.19 103 GLN A C 1
ATOM 800 O O . GLN A 1 103 ? 4.762 -16.203 0.529 1.00 91.19 103 GLN A O 1
ATOM 805 N N . GLN A 1 104 ? 5.827 -16.825 -1.328 1.00 92.50 104 GLN A N 1
ATOM 806 C CA . GLN A 1 104 ? 5.698 -18.269 -1.078 1.00 92.50 104 GLN A CA 1
ATOM 807 C C . GLN A 1 104 ? 6.414 -18.756 0.193 1.00 92.50 104 GLN A C 1
ATOM 809 O O . GLN A 1 104 ? 6.242 -19.908 0.581 1.00 92.50 104 GLN A O 1
ATOM 814 N N . ARG A 1 105 ? 7.266 -17.919 0.793 1.00 93.19 105 ARG A N 1
ATOM 815 C CA . ARG A 1 105 ? 8.063 -18.228 1.987 1.00 93.19 105 ARG A CA 1
ATOM 816 C C . ARG A 1 105 ? 7.682 -17.360 3.184 1.00 93.19 105 ARG A C 1
ATOM 818 O O . ARG A 1 105 ? 8.412 -17.373 4.168 1.00 93.19 105 ARG A O 1
ATOM 825 N N . ASP A 1 106 ? 6.612 -16.572 3.063 1.00 87.50 106 ASP A N 1
ATOM 826 C CA . ASP A 1 106 ? 6.182 -15.597 4.070 1.00 87.50 106 ASP A CA 1
ATOM 827 C C . ASP A 1 106 ? 7.287 -14.579 4.438 1.00 87.50 106 ASP A C 1
ATOM 829 O O . ASP A 1 106 ? 7.362 -14.078 5.556 1.00 87.50 106 ASP A O 1
ATOM 833 N N . LEU A 1 107 ? 8.170 -14.253 3.480 1.00 87.75 107 LEU A N 1
ATOM 834 C CA . LEU A 1 107 ? 9.285 -13.301 3.645 1.00 87.75 107 LEU A CA 1
ATOM 835 C C . LEU A 1 107 ? 8.979 -11.908 3.072 1.00 87.75 107 LEU A C 1
ATOM 837 O O . LEU A 1 107 ? 9.871 -11.071 2.935 1.00 87.75 107 LEU A O 1
ATOM 841 N N . ASN A 1 108 ? 7.737 -11.671 2.656 1.00 79.00 108 ASN A N 1
ATOM 842 C CA . ASN A 1 108 ? 7.291 -10.420 2.045 1.00 79.00 108 ASN A CA 1
ATOM 843 C C . ASN A 1 108 ? 6.618 -9.459 3.037 1.00 79.00 108 ASN A C 1
ATOM 845 O O . ASN A 1 108 ? 6.382 -8.306 2.672 1.00 79.00 108 ASN A O 1
ATOM 849 N N . GLU A 1 109 ? 6.310 -9.900 4.257 1.00 68.81 109 GLU A N 1
ATOM 850 C CA . GLU A 1 109 ? 5.762 -9.029 5.296 1.00 68.81 109 GLU A CA 1
ATOM 851 C C . GLU A 1 109 ? 6.877 -8.363 6.111 1.00 68.81 109 GLU A C 1
ATOM 853 O O . GLU A 1 109 ? 7.894 -8.970 6.449 1.00 68.81 109 GLU A O 1
ATOM 858 N N . LYS A 1 110 ? 6.686 -7.077 6.423 1.00 56.94 110 LYS A N 1
ATOM 859 C CA . LYS A 1 110 ? 7.533 -6.373 7.390 1.00 56.94 110 LYS A CA 1
ATOM 860 C C . LYS A 1 110 ? 7.085 -6.816 8.783 1.00 56.94 110 LYS A C 1
ATOM 862 O O . LYS A 1 110 ? 5.954 -6.509 9.155 1.00 56.94 110 LYS A O 1
ATOM 867 N N . VAL A 1 111 ? 7.952 -7.537 9.495 1.00 46.16 111 VAL A N 1
ATOM 868 C CA . VAL A 1 111 ? 7.789 -7.831 10.932 1.00 46.16 111 VAL A CA 1
ATOM 869 C C . VAL A 1 111 ? 7.729 -6.529 11.728 1.00 46.16 111 VAL A C 1
ATOM 871 O O . VAL A 1 111 ? 8.508 -5.604 11.393 1.00 46.16 111 VAL A O 1
#

Organism: Gossypium darwinii (NCBI:txid34276)

Foldseek 3Di:
DLLLDDPQDAAEEEDEPPVDPAFVVVLVVVVVVCVVVVQWDPWDWPRPDPFTWIWTAGDPPRHIYIYGYHPVVPVVVVVVSSVVCVVPVVVRVVSNVVCVVCVVVVNNDDD